Protein AF-A0A2W7BMA5-F1 (afdb_monomer)

Radius of gyration: 14.3 Å; Cα contacts (8 Å, |Δi|>4): 198; chains: 1; bounding box: 30×28×46 Å

Nearest PDB structures (foldseek):
  2v57-assembly2_D  TM=3.312E-01  e=8.511E+00  Mycolicibacterium smegmatis

Structure (mmCIF, N/CA/C/O backbone):
data_AF-A0A2W7BMA5-F1
#
_entry.id   AF-A0A2W7BMA5-F1
#
loop_
_atom_site.group_PDB
_atom_site.id
_atom_site.type_symbol
_atom_site.label_atom_id
_atom_site.label_alt_id
_atom_site.label_comp_id
_atom_site.label_asym_id
_atom_site.label_entity_id
_atom_site.label_seq_id
_atom_site.pdbx_PDB_ins_code
_atom_site.Cartn_x
_atom_site.Cartn_y
_atom_site.Cartn_z
_atom_site.occupancy
_atom_site.B_iso_or_equiv
_atom_site.auth_seq_id
_atom_site.auth_comp_id
_atom_site.auth_asym_id
_atom_site.auth_atom_id
_atom_site.pdbx_PDB_model_num
ATOM 1 N N . MET A 1 1 ? -15.002 -10.476 11.580 1.00 54.44 1 MET A N 1
ATOM 2 C CA . MET A 1 1 ? -14.038 -11.605 11.500 1.00 54.44 1 MET A CA 1
ATOM 3 C C . MET A 1 1 ? -13.260 -11.609 10.182 1.00 54.44 1 MET A C 1
ATOM 5 O O . MET A 1 1 ? -12.138 -12.099 10.177 1.00 54.44 1 MET A O 1
ATOM 9 N N . ASP A 1 2 ? -13.784 -11.021 9.098 1.00 86.00 2 ASP A N 1
ATOM 10 C CA . ASP A 1 2 ? -13.079 -10.978 7.808 1.00 86.00 2 ASP A CA 1
ATOM 11 C C . ASP A 1 2 ? -12.059 -9.833 7.679 1.00 86.00 2 ASP A C 1
ATOM 13 O O . ASP A 1 2 ? -11.031 -10.021 7.032 1.00 86.00 2 ASP A O 1
ATOM 17 N N . ALA A 1 3 ? -12.267 -8.688 8.345 1.00 91.50 3 ALA A N 1
ATOM 18 C CA . ALA A 1 3 ? -11.368 -7.530 8.268 1.00 91.50 3 ALA A CA 1
ATOM 19 C C . ALA A 1 3 ? -9.925 -7.835 8.706 1.00 91.50 3 ALA A C 1
ATOM 21 O O . ALA A 1 3 ? -8.983 -7.544 7.972 1.00 91.50 3 ALA A O 1
ATOM 22 N N . GLU A 1 4 ? -9.738 -8.482 9.859 1.00 94.69 4 GLU A N 1
ATOM 23 C CA . GLU A 1 4 ? -8.413 -8.871 10.361 1.00 94.69 4 GLU A CA 1
ATOM 24 C C . GLU A 1 4 ? -7.690 -9.831 9.412 1.00 94.69 4 GLU A C 1
ATOM 26 O O . GLU A 1 4 ? -6.522 -9.641 9.068 1.00 94.69 4 GLU A O 1
ATOM 31 N N . LYS A 1 5 ? -8.406 -10.861 8.948 1.00 95.44 5 LYS A N 1
ATOM 32 C CA . LYS A 1 5 ? -7.877 -11.848 8.007 1.00 95.44 5 LYS A CA 1
ATOM 33 C C . LYS A 1 5 ? -7.491 -11.186 6.686 1.00 95.44 5 LYS A C 1
ATOM 35 O O . LYS A 1 5 ? -6.421 -11.473 6.154 1.00 95.44 5 LYS A O 1
ATOM 40 N N . ASN A 1 6 ? -8.327 -10.287 6.171 1.00 95.81 6 ASN A N 1
ATOM 41 C CA . ASN A 1 6 ? -8.047 -9.534 4.953 1.00 95.81 6 ASN A CA 1
ATOM 42 C C . ASN A 1 6 ? -6.861 -8.583 5.136 1.00 95.81 6 ASN A C 1
ATOM 44 O O . ASN A 1 6 ? -6.043 -8.465 4.225 1.00 95.81 6 ASN A O 1
ATOM 48 N N . PHE A 1 7 ? -6.711 -7.972 6.314 1.00 97.00 7 PHE A N 1
ATOM 49 C CA . PHE A 1 7 ? -5.568 -7.119 6.631 1.00 97.00 7 PHE A CA 1
ATOM 50 C C . PHE A 1 7 ? -4.266 -7.926 6.629 1.00 97.00 7 PHE A C 1
ATOM 52 O O . PHE A 1 7 ? -3.310 -7.579 5.939 1.00 97.00 7 PHE A O 1
ATOM 59 N N . LEU A 1 8 ? -4.246 -9.066 7.325 1.00 97.31 8 LEU A N 1
ATOM 60 C CA . LEU A 1 8 ? -3.100 -9.977 7.331 1.00 97.31 8 LEU A CA 1
ATOM 61 C C . LEU A 1 8 ? -2.795 -10.541 5.937 1.00 97.31 8 LEU A C 1
ATOM 63 O O . LEU A 1 8 ? -1.624 -10.677 5.581 1.00 97.31 8 LEU A O 1
ATOM 67 N N . ASN A 1 9 ? -3.820 -10.831 5.133 1.00 97.62 9 ASN A N 1
ATOM 68 C CA . ASN A 1 9 ? -3.647 -11.242 3.741 1.00 97.62 9 ASN A CA 1
ATOM 69 C C . ASN A 1 9 ? -3.019 -10.128 2.895 1.00 97.62 9 ASN A C 1
ATOM 71 O O . ASN A 1 9 ? -2.114 -10.416 2.116 1.00 97.62 9 ASN A O 1
ATOM 75 N N . ALA A 1 10 ? -3.436 -8.871 3.072 1.00 97.50 10 ALA A N 1
ATOM 76 C CA . ALA A 1 10 ? -2.828 -7.732 2.388 1.00 97.50 10 ALA A CA 1
ATOM 77 C C . ALA A 1 10 ? -1.345 -7.577 2.758 1.00 97.50 10 ALA A C 1
ATOM 79 O O . ALA A 1 10 ? -0.507 -7.438 1.872 1.00 97.50 10 ALA A O 1
ATOM 80 N N . LEU A 1 11 ? -0.990 -7.701 4.043 1.00 98.06 11 LEU A N 1
ATOM 81 C CA . LEU A 1 11 ? 0.415 -7.676 4.471 1.00 98.06 11 LEU A CA 1
ATOM 82 C C . LEU A 1 11 ? 1.215 -8.858 3.908 1.00 98.06 11 LEU A C 1
ATOM 84 O O . LEU A 1 11 ? 2.355 -8.686 3.482 1.00 98.06 11 LEU A O 1
ATOM 88 N N . LYS A 1 12 ? 0.620 -10.056 3.862 1.00 97.88 12 LYS A N 1
ATOM 89 C CA . LYS A 1 12 ? 1.249 -11.238 3.260 1.00 97.88 12 LYS A CA 1
ATOM 90 C C . LYS A 1 12 ? 1.513 -11.037 1.766 1.00 97.88 12 LYS A C 1
ATOM 92 O O . LYS A 1 12 ? 2.586 -11.405 1.296 1.00 97.88 12 LYS A O 1
ATOM 97 N N . LEU A 1 13 ? 0.567 -10.436 1.042 1.00 97.31 13 LEU A N 1
ATOM 98 C CA . LEU A 1 13 ? 0.748 -10.050 -0.357 1.00 97.31 13 LEU A CA 1
ATOM 99 C C . LEU A 1 13 ? 1.919 -9.071 -0.498 1.00 97.31 13 LEU A C 1
ATOM 101 O O . LEU A 1 13 ? 2.834 -9.347 -1.269 1.00 97.31 13 LEU A O 1
ATOM 105 N N . CYS A 1 14 ? 1.959 -7.998 0.296 1.00 97.56 14 CYS A N 1
ATOM 106 C CA . CYS A 1 14 ? 3.081 -7.055 0.284 1.00 97.56 14 CYS A CA 1
ATOM 107 C C . CYS A 1 14 ? 4.426 -7.752 0.538 1.00 97.56 14 CYS A C 1
ATOM 109 O O . CYS A 1 14 ? 5.377 -7.522 -0.200 1.00 97.56 14 CYS A O 1
ATOM 111 N N . ASN A 1 15 ? 4.494 -8.658 1.517 1.00 97.19 15 ASN A N 1
ATOM 112 C CA . ASN A 1 15 ? 5.718 -9.402 1.816 1.00 97.19 15 ASN A CA 1
ATOM 113 C C . ASN A 1 15 ? 6.152 -10.324 0.670 1.00 97.19 15 ASN A C 1
ATOM 115 O O . ASN A 1 15 ? 7.345 -10.454 0.434 1.00 97.19 15 ASN A O 1
ATOM 119 N N . SER A 1 16 ? 5.220 -10.915 -0.085 1.00 96.56 16 SER A N 1
ATOM 120 C CA . SER A 1 16 ? 5.558 -11.760 -1.245 1.00 96.56 16 SER A CA 1
ATOM 121 C C . SER A 1 16 ? 6.159 -10.994 -2.432 1.00 96.56 16 SER A C 1
ATOM 123 O O . SER A 1 16 ? 6.689 -11.607 -3.355 1.00 96.56 16 SER A O 1
ATOM 125 N N . LEU A 1 17 ? 6.142 -9.653 -2.414 1.00 94.88 17 LEU A N 1
ATOM 126 C CA . LEU A 1 17 ? 6.802 -8.843 -3.445 1.00 94.88 17 LEU A CA 1
ATOM 127 C C . LEU A 1 17 ? 8.316 -9.085 -3.513 1.00 94.88 17 LEU A C 1
ATOM 129 O O . LEU A 1 17 ? 8.923 -8.860 -4.561 1.00 94.88 17 LEU A O 1
ATOM 133 N N . VAL A 1 18 ? 8.927 -9.577 -2.430 1.00 91.75 18 VAL A N 1
ATOM 134 C CA . VAL A 1 18 ? 10.355 -9.924 -2.413 1.00 91.75 18 VAL A CA 1
ATOM 135 C C . VAL A 1 18 ? 10.701 -11.092 -3.339 1.00 91.75 18 VAL A C 1
ATOM 137 O O . VAL A 1 18 ? 11.843 -11.173 -3.791 1.00 91.75 18 VAL A O 1
ATOM 140 N N . ASP A 1 19 ? 9.729 -11.953 -3.646 1.00 92.44 19 ASP A N 1
ATOM 141 C CA . ASP A 1 19 ? 9.919 -13.154 -4.464 1.00 92.44 19 ASP A CA 1
ATOM 142 C C . ASP A 1 19 ? 9.773 -12.869 -5.966 1.00 92.44 19 ASP A C 1
ATOM 144 O O . ASP A 1 19 ? 10.264 -13.631 -6.793 1.00 92.44 19 ASP A O 1
ATOM 148 N N . VAL A 1 20 ? 9.133 -11.753 -6.330 1.00 89.69 20 VAL A N 1
ATOM 149 C CA . VAL A 1 20 ? 8.847 -11.357 -7.725 1.00 89.69 20 VAL A CA 1
ATOM 150 C C . VAL A 1 20 ? 9.640 -10.121 -8.155 1.00 89.69 20 VAL A C 1
ATOM 152 O O . VAL A 1 20 ? 9.217 -9.345 -9.015 1.00 89.69 20 VAL A O 1
ATOM 155 N N . LYS A 1 21 ? 10.800 -9.891 -7.529 1.00 80.75 21 LYS A N 1
ATOM 156 C CA . LYS A 1 21 ? 11.694 -8.770 -7.859 1.00 80.75 21 LYS A CA 1
ATOM 157 C C . LYS A 1 21 ? 11.988 -8.754 -9.362 1.00 80.75 21 LYS A C 1
ATOM 159 O O . LYS A 1 21 ? 12.321 -9.782 -9.937 1.00 80.75 21 LYS A O 1
ATOM 164 N N . ARG A 1 22 ? 11.947 -7.560 -9.968 1.00 84.88 22 ARG A N 1
ATOM 165 C CA . ARG A 1 22 ? 12.200 -7.322 -11.408 1.00 84.88 22 ARG A CA 1
ATOM 166 C C . ARG A 1 22 ? 11.164 -7.917 -12.370 1.00 84.88 22 ARG A C 1
ATOM 168 O O . ARG A 1 22 ? 11.436 -7.983 -13.564 1.00 84.88 22 ARG A O 1
ATOM 175 N N . GLU A 1 23 ? 9.982 -8.283 -11.888 1.00 88.81 23 GLU A N 1
ATOM 176 C CA . GLU A 1 23 ? 8.884 -8.746 -12.739 1.00 88.81 23 GLU A CA 1
ATOM 177 C C . GLU A 1 23 ? 7.627 -7.882 -12.548 1.00 88.81 23 GLU A C 1
ATOM 179 O O . GLU A 1 23 ? 7.393 -7.350 -11.452 1.00 88.81 23 GLU A O 1
ATOM 184 N N . PRO A 1 24 ? 6.799 -7.701 -13.597 1.00 88.19 24 PRO A N 1
ATOM 185 C CA . PRO A 1 24 ? 5.502 -7.057 -13.452 1.00 88.19 24 PRO A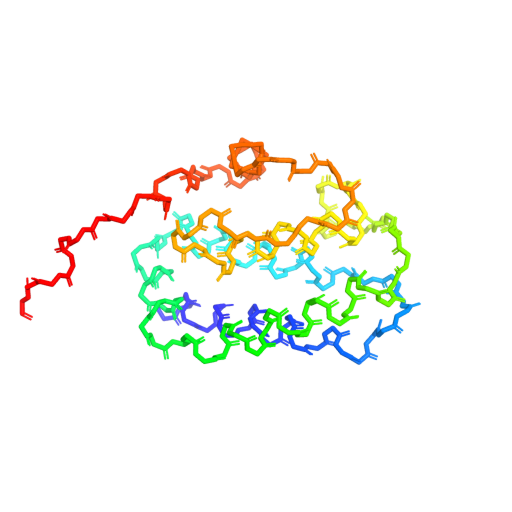 CA 1
ATOM 186 C C . PRO A 1 24 ? 4.603 -7.914 -12.559 1.00 88.19 24 PRO A C 1
ATOM 188 O O . PRO A 1 24 ? 4.430 -9.107 -12.791 1.00 88.19 24 PRO A O 1
ATOM 191 N N . SER A 1 25 ? 3.995 -7.296 -11.549 1.00 90.69 25 SER A N 1
ATOM 192 C CA . SER A 1 25 ? 3.141 -7.996 -10.595 1.00 90.69 25 SER A CA 1
ATOM 193 C C . SER A 1 25 ? 1.856 -7.227 -10.319 1.00 90.69 25 SER A C 1
ATOM 195 O O . SER A 1 25 ? 1.875 -6.015 -10.112 1.00 90.69 25 SER A O 1
ATOM 197 N N . SER A 1 26 ? 0.728 -7.940 -10.276 1.00 91.38 26 SER A N 1
ATOM 198 C CA . SER A 1 26 ? -0.563 -7.384 -9.850 1.00 91.38 26 SER A CA 1
ATOM 199 C C . SER A 1 26 ? -0.735 -7.370 -8.328 1.00 91.38 26 SER A C 1
ATOM 201 O O . SER A 1 26 ? -1.698 -6.782 -7.831 1.00 91.38 26 SER A O 1
ATOM 203 N N . ILE A 1 27 ? 0.208 -7.964 -7.583 1.00 94.25 27 ILE A N 1
ATOM 204 C CA . ILE A 1 27 ? 0.198 -8.050 -6.117 1.00 94.25 27 ILE A CA 1
ATOM 205 C C . ILE A 1 27 ? -0.011 -6.678 -5.456 1.00 94.25 27 ILE A C 1
ATOM 207 O O . ILE A 1 27 ? -0.876 -6.600 -4.577 1.00 94.25 27 ILE A O 1
ATOM 211 N N . PRO A 1 28 ? 0.670 -5.583 -5.871 1.00 94.88 28 PRO A N 1
ATOM 212 C CA . PRO A 1 28 ? 0.453 -4.282 -5.250 1.00 94.88 28 PRO A CA 1
ATOM 213 C C . PRO A 1 28 ? -1.009 -3.829 -5.328 1.00 94.88 28 PRO A C 1
ATOM 215 O O . PRO A 1 28 ? -1.589 -3.399 -4.336 1.00 94.88 28 PRO A O 1
ATOM 218 N N . CYS A 1 29 ? -1.640 -4.001 -6.490 1.00 93.69 29 CYS A N 1
ATOM 219 C CA . CYS A 1 29 ? -3.027 -3.601 -6.702 1.00 93.69 29 CYS A CA 1
ATOM 220 C C . CYS A 1 29 ? -4.025 -4.482 -5.934 1.00 93.69 29 CYS A C 1
ATOM 222 O O . CYS A 1 29 ? -4.994 -3.976 -5.368 1.00 93.69 29 CYS A O 1
ATOM 224 N N . GLN A 1 30 ? -3.763 -5.790 -5.837 1.00 94.00 30 GLN A N 1
ATOM 225 C CA . GLN A 1 30 ? -4.574 -6.697 -5.017 1.00 94.00 30 GLN A CA 1
ATOM 226 C C . GLN A 1 30 ? -4.539 -6.303 -3.534 1.00 94.00 30 GLN A C 1
ATOM 228 O O . GLN A 1 30 ? -5.584 -6.259 -2.881 1.00 94.00 30 GLN A O 1
ATOM 233 N N . ALA A 1 31 ? -3.356 -5.970 -3.009 1.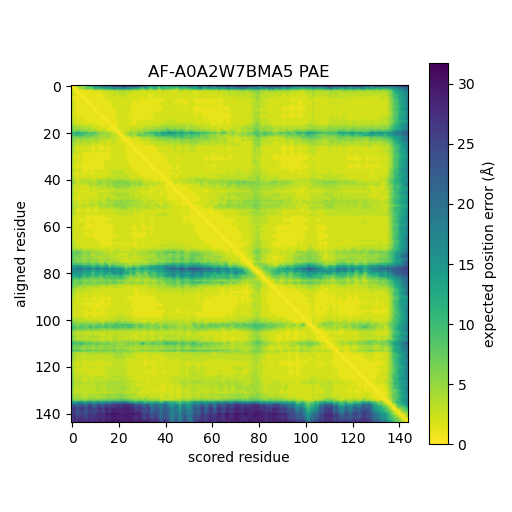00 95.94 31 ALA A N 1
ATOM 234 C CA . ALA A 1 31 ? -3.206 -5.512 -1.633 1.00 95.94 31 ALA A CA 1
ATOM 235 C C . ALA A 1 31 ? -3.934 -4.176 -1.394 1.00 95.94 31 ALA A C 1
ATOM 237 O O . ALA A 1 31 ? -4.659 -4.061 -0.407 1.00 95.94 31 ALA A O 1
ATOM 238 N N . ILE A 1 32 ? -3.837 -3.212 -2.323 1.00 95.75 32 ILE A N 1
ATOM 239 C CA . ILE A 1 32 ? -4.603 -1.950 -2.262 1.00 95.75 32 ILE A CA 1
ATOM 240 C C . ILE A 1 32 ? -6.102 -2.243 -2.169 1.00 95.75 32 ILE A C 1
ATOM 242 O O . ILE A 1 32 ? -6.775 -1.714 -1.289 1.00 95.75 32 ILE A O 1
ATOM 246 N N . LYS A 1 33 ? -6.628 -3.128 -3.025 1.00 94.44 33 LYS A N 1
ATOM 247 C CA . LYS A 1 33 ? -8.053 -3.486 -3.036 1.00 94.44 33 LYS A CA 1
ATOM 248 C C . LYS A 1 33 ? -8.528 -4.034 -1.690 1.00 94.44 33 LYS A C 1
ATOM 250 O O . LYS A 1 33 ? -9.589 -3.632 -1.217 1.00 94.44 33 LYS A O 1
ATOM 255 N N . LEU A 1 34 ? -7.747 -4.920 -1.069 1.00 95.12 34 LEU A N 1
ATOM 256 C CA . LEU A 1 34 ? -8.064 -5.458 0.257 1.00 95.12 34 LEU A CA 1
ATOM 257 C C . LEU A 1 34 ? -8.057 -4.361 1.323 1.00 95.12 34 LEU A C 1
ATOM 259 O O . LEU A 1 34 ? -9.022 -4.244 2.074 1.00 95.12 34 LEU A O 1
ATOM 263 N N . LEU A 1 35 ? -7.006 -3.537 1.367 1.00 96.12 35 LEU A N 1
ATOM 264 C CA . LEU A 1 35 ? -6.888 -2.449 2.342 1.00 96.12 35 LEU A CA 1
ATOM 265 C C . LEU A 1 35 ? -8.028 -1.434 2.190 1.00 96.12 35 LEU A C 1
ATOM 267 O O . LEU A 1 35 ? -8.621 -1.036 3.190 1.00 96.12 35 LEU A O 1
ATOM 271 N N . CYS A 1 36 ? -8.397 -1.079 0.956 1.00 95.06 36 CYS A N 1
ATOM 272 C CA . CYS A 1 36 ? -9.531 -0.200 0.691 1.00 95.06 36 CYS A CA 1
ATOM 273 C C . CYS A 1 36 ? -10.875 -0.815 1.083 1.00 95.06 36 CYS A C 1
ATOM 275 O O . CYS A 1 36 ? -11.709 -0.106 1.640 1.00 95.06 36 CYS A O 1
ATOM 277 N N . GLY A 1 37 ? -11.083 -2.113 0.843 1.00 94.75 37 GLY A N 1
ATOM 278 C CA . GLY A 1 37 ? -12.289 -2.813 1.294 1.00 94.75 37 GLY A CA 1
ATOM 279 C C . GLY A 1 37 ? -12.446 -2.757 2.814 1.00 94.75 37 GLY A C 1
ATOM 280 O O . GLY A 1 37 ? -13.495 -2.362 3.314 1.00 94.75 37 GLY A O 1
ATOM 281 N N . ILE A 1 38 ? -11.365 -3.043 3.548 1.00 94.88 38 ILE A N 1
ATOM 282 C CA . ILE A 1 38 ? -11.362 -2.988 5.017 1.00 94.88 38 ILE A CA 1
ATOM 283 C C . ILE A 1 38 ? -11.598 -1.560 5.509 1.00 94.88 38 ILE A C 1
ATOM 285 O O . ILE A 1 38 ? -12.413 -1.352 6.401 1.00 94.88 38 ILE A O 1
ATOM 289 N N . ALA A 1 39 ? -10.908 -0.570 4.937 1.00 92.88 39 ALA A N 1
ATOM 290 C CA . ALA A 1 39 ? -11.077 0.825 5.330 1.00 92.88 39 ALA A CA 1
ATOM 291 C C . ALA A 1 39 ? -12.510 1.318 5.082 1.00 92.88 39 ALA A C 1
ATOM 293 O O . ALA A 1 39 ? -13.058 2.035 5.909 1.00 92.88 39 ALA A O 1
ATOM 294 N N . LYS A 1 40 ? -13.147 0.900 3.986 1.00 93.50 40 LYS A N 1
ATOM 295 C CA . LYS A 1 40 ? -14.527 1.276 3.667 1.00 93.50 40 LYS A CA 1
ATOM 296 C C . LYS A 1 40 ? -15.552 0.692 4.640 1.00 93.50 40 LYS A C 1
ATOM 298 O O . LYS A 1 40 ? -16.512 1.376 4.983 1.00 93.50 40 LYS A O 1
ATOM 303 N N . GLU A 1 41 ? -15.373 -0.561 5.043 1.00 92.25 41 GLU A N 1
ATOM 304 C CA . GLU A 1 41 ? -16.347 -1.288 5.867 1.00 92.25 41 GLU A CA 1
ATOM 305 C C . GLU A 1 41 ? -16.100 -1.104 7.371 1.00 92.25 41 GLU A C 1
ATOM 307 O O . GLU A 1 41 ? -17.043 -0.933 8.141 1.00 92.25 41 GLU A O 1
ATOM 312 N N . GLU A 1 42 ? -14.835 -1.099 7.796 1.00 92.00 42 GLU A N 1
ATOM 313 C CA . GLU A 1 42 ? -14.418 -1.154 9.200 1.00 92.00 42 GLU A CA 1
ATOM 314 C C . GLU A 1 42 ? -13.200 -0.237 9.471 1.00 92.00 42 GLU A C 1
ATOM 316 O O . GLU A 1 42 ? -12.175 -0.665 10.008 1.00 92.00 42 GLU A O 1
ATOM 321 N N . TYR A 1 43 ? -13.282 1.054 9.120 1.00 89.19 43 TYR A N 1
ATOM 322 C CA . TYR A 1 43 ? -12.141 1.991 9.204 1.00 89.19 43 TYR A CA 1
ATOM 323 C C . TYR A 1 43 ? -11.487 2.105 10.600 1.00 89.19 43 TYR A C 1
ATOM 325 O O . TYR A 1 43 ? -10.280 2.338 10.704 1.00 89.19 43 TYR A O 1
ATOM 333 N N . LEU A 1 44 ? -12.253 1.932 11.686 1.00 89.75 44 LEU A N 1
ATOM 334 C CA . LEU A 1 44 ? -11.709 1.901 13.051 1.00 89.75 44 LEU A CA 1
ATOM 335 C C . LEU A 1 44 ? -10.852 0.651 13.288 1.00 89.75 44 LEU A C 1
ATOM 337 O O . LEU A 1 44 ? -9.772 0.749 13.872 1.00 89.75 44 LEU A O 1
ATOM 341 N N . ALA A 1 45 ? -11.295 -0.507 12.789 1.00 89.38 45 ALA A N 1
ATOM 342 C CA . ALA A 1 45 ? -10.527 -1.745 12.852 1.00 89.38 45 ALA A CA 1
ATOM 343 C C . ALA A 1 45 ? -9.260 -1.638 11.995 1.00 89.38 45 ALA A C 1
ATOM 345 O O . ALA A 1 45 ? -8.184 -2.006 12.455 1.00 89.38 45 ALA A O 1
ATOM 346 N N . PHE A 1 46 ? -9.356 -1.041 10.800 1.00 91.81 46 PHE A N 1
ATOM 347 C CA . PHE A 1 46 ? -8.196 -0.738 9.957 1.00 91.81 46 PHE A CA 1
ATOM 348 C C . PHE A 1 46 ? -7.122 0.054 10.722 1.00 91.81 46 PHE A C 1
ATOM 350 O O . PHE A 1 46 ? -5.965 -0.370 10.773 1.00 91.81 46 PHE A O 1
ATOM 357 N N . ARG A 1 47 ? -7.511 1.154 11.391 1.00 90.12 47 ARG A N 1
ATOM 358 C CA . ARG A 1 47 ? -6.595 1.946 12.235 1.00 90.12 47 ARG A CA 1
ATOM 359 C C . ARG A 1 47 ? -5.987 1.114 13.359 1.00 90.12 47 ARG A C 1
ATOM 361 O O . ARG A 1 47 ? -4.774 1.155 13.559 1.00 90.12 47 ARG A O 1
ATOM 368 N N . TYR A 1 48 ? -6.816 0.363 14.084 1.00 89.94 48 TYR A N 1
ATOM 369 C CA . TYR A 1 48 ? -6.367 -0.484 15.188 1.00 89.94 48 TYR A CA 1
ATOM 370 C C . TYR A 1 48 ? -5.335 -1.524 14.726 1.00 89.94 48 TYR A C 1
ATOM 372 O O . TYR A 1 48 ? -4.268 -1.658 15.330 1.00 89.94 48 TYR A O 1
ATOM 380 N N . TYR A 1 49 ? -5.607 -2.218 13.618 1.00 92.44 49 TYR A N 1
ATOM 381 C CA . TYR A 1 49 ? -4.698 -3.209 13.050 1.00 92.44 49 TYR A CA 1
ATOM 382 C C . TYR A 1 49 ? -3.371 -2.594 12.632 1.00 92.44 49 TYR A C 1
ATOM 384 O O . TYR A 1 49 ? -2.311 -3.119 12.972 1.00 92.44 49 TYR A O 1
ATOM 392 N N . GLN A 1 50 ? -3.425 -1.463 11.942 1.00 90.44 50 GLN A N 1
ATOM 393 C CA . GLN A 1 50 ? -2.244 -0.783 11.441 1.00 90.44 50 GLN A CA 1
ATOM 394 C C . GLN A 1 50 ? -1.346 -0.239 12.559 1.00 90.44 50 GLN A C 1
ATOM 396 O O . GLN A 1 50 ? -0.128 -0.414 12.511 1.00 90.44 50 GLN A O 1
ATOM 401 N N . GLN A 1 51 ? -1.932 0.419 13.561 1.00 88.44 51 GLN A N 1
ATOM 402 C CA . GLN A 1 51 ? -1.176 1.209 14.538 1.00 88.44 51 GLN A CA 1
ATOM 403 C C . GLN A 1 51 ? -0.838 0.431 15.808 1.00 88.44 51 GLN A C 1
ATOM 405 O O . GLN A 1 51 ? 0.210 0.667 16.408 1.00 88.44 51 GLN A O 1
ATOM 410 N N . ILE A 1 52 ? -1.708 -0.494 16.217 1.00 88.50 52 ILE A N 1
ATOM 411 C CA . ILE A 1 52 ? -1.606 -1.166 17.514 1.00 88.50 52 ILE A CA 1
ATOM 412 C C . ILE A 1 52 ? -1.241 -2.633 17.305 1.00 88.50 52 ILE A C 1
ATOM 414 O O . ILE A 1 52 ? -0.143 -3.050 17.669 1.00 88.50 52 ILE A O 1
ATOM 418 N N . GLN A 1 53 ? -2.125 -3.406 16.674 1.00 93.12 53 GLN A N 1
ATOM 419 C CA . GLN A 1 53 ? -2.026 -4.867 16.688 1.00 93.12 53 GLN A CA 1
ATOM 420 C C . GLN A 1 53 ? -0.902 -5.418 15.796 1.00 93.12 53 GLN A C 1
ATOM 422 O O . GLN A 1 53 ? -0.208 -6.360 16.176 1.00 93.12 53 GLN A O 1
ATOM 427 N N . TYR A 1 54 ? -0.709 -4.848 14.603 1.00 96.06 54 TYR A N 1
ATOM 428 C CA . TYR A 1 54 ? 0.170 -5.409 13.570 1.00 96.06 54 TYR A CA 1
ATOM 429 C C . TYR A 1 54 ? 1.251 -4.442 13.085 1.00 96.06 54 TYR A C 1
ATOM 431 O O . TYR A 1 54 ? 1.833 -4.654 12.021 1.00 96.06 54 TYR A O 1
ATOM 439 N N . SER A 1 55 ? 1.586 -3.426 13.881 1.00 94.12 55 SER A N 1
ATOM 440 C CA . SER A 1 55 ? 2.558 -2.385 13.515 1.00 94.12 55 SER A CA 1
ATOM 441 C C . SER A 1 55 ? 3.929 -2.932 13.078 1.00 94.12 55 SER A C 1
ATOM 443 O O . SER A 1 55 ? 4.522 -2.416 12.132 1.00 94.12 55 SER A O 1
ATOM 44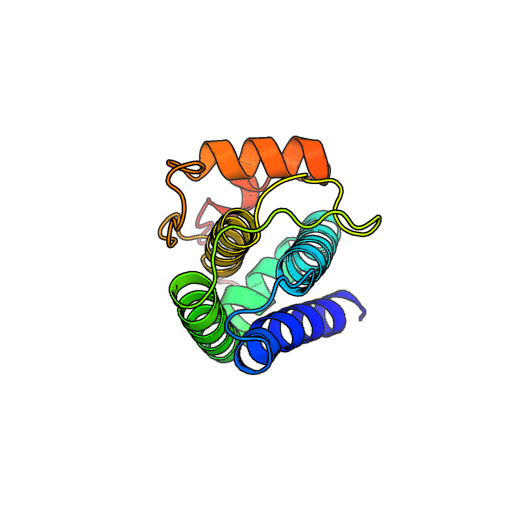5 N N . SER A 1 56 ? 4.428 -4.015 13.689 1.00 96.25 56 SER A N 1
ATOM 446 C CA . SER A 1 56 ? 5.675 -4.674 13.247 1.00 96.25 56 SER A CA 1
ATOM 447 C C . SER A 1 56 ? 5.548 -5.284 11.849 1.00 96.25 56 SER A C 1
ATOM 449 O O . SER A 1 56 ? 6.416 -5.083 11.005 1.00 96.25 56 SER A O 1
ATOM 451 N N . LYS A 1 57 ? 4.434 -5.970 11.566 1.00 97.38 57 LYS A N 1
ATOM 452 C CA . LYS A 1 57 ? 4.184 -6.583 10.252 1.00 97.38 57 LYS A CA 1
ATOM 453 C C . LYS A 1 57 ? 3.959 -5.530 9.168 1.00 97.38 57 LYS A C 1
ATOM 455 O O . LYS A 1 57 ? 4.321 -5.747 8.018 1.00 97.38 57 LYS A O 1
ATOM 460 N N . VAL A 1 58 ? 3.386 -4.382 9.532 1.00 97.19 58 VAL A N 1
ATOM 461 C CA . VAL A 1 58 ? 3.280 -3.218 8.643 1.00 97.19 58 VAL A CA 1
ATOM 462 C C . VAL A 1 58 ? 4.671 -2.708 8.261 1.00 97.19 58 VAL A C 1
ATOM 464 O O . VAL A 1 58 ? 4.922 -2.469 7.083 1.00 97.19 58 VAL A O 1
ATOM 467 N N . LYS A 1 59 ? 5.603 -2.604 9.220 1.00 96.56 59 LYS A N 1
ATOM 468 C CA . LYS A 1 59 ? 6.996 -2.215 8.933 1.00 96.56 59 LYS A CA 1
ATOM 469 C C . LYS A 1 59 ? 7.690 -3.207 7.999 1.00 96.56 59 LYS A C 1
ATOM 471 O O . LYS A 1 59 ? 8.344 -2.778 7.057 1.00 96.56 59 LYS A O 1
ATOM 476 N N . GLU A 1 60 ? 7.521 -4.508 8.224 1.00 97.75 60 GLU A N 1
ATOM 477 C CA . GLU A 1 60 ? 8.049 -5.554 7.332 1.00 97.75 60 GLU A CA 1
ATOM 478 C C . GLU A 1 60 ? 7.491 -5.416 5.906 1.00 97.75 60 GLU A C 1
ATOM 480 O O . GLU A 1 60 ? 8.254 -5.403 4.940 1.00 97.75 60 GLU A O 1
ATOM 485 N N . ALA A 1 61 ? 6.176 -5.211 5.778 1.00 98.12 61 ALA A N 1
ATOM 486 C CA . ALA A 1 61 ? 5.524 -4.999 4.489 1.00 98.12 61 ALA A CA 1
ATOM 487 C C . ALA A 1 61 ? 6.042 -3.745 3.770 1.00 98.12 61 ALA A C 1
ATOM 489 O O . ALA A 1 61 ? 6.265 -3.786 2.562 1.00 98.12 61 ALA A O 1
ATOM 490 N N . LEU A 1 62 ? 6.274 -2.646 4.496 1.00 97.88 62 LEU A N 1
ATOM 491 C CA . LEU A 1 62 ? 6.863 -1.424 3.941 1.00 97.88 62 LEU A CA 1
ATOM 492 C C . LEU A 1 62 ? 8.283 -1.658 3.406 1.00 97.88 62 LEU A C 1
ATOM 494 O O . LEU A 1 62 ? 8.609 -1.147 2.336 1.00 97.88 62 LEU A O 1
ATOM 498 N N . VAL A 1 63 ? 9.102 -2.459 4.096 1.00 97.88 63 VAL A N 1
ATOM 499 C CA . VAL A 1 63 ? 10.440 -2.844 3.612 1.00 97.88 63 VAL A CA 1
ATOM 500 C C . VAL A 1 63 ? 10.336 -3.658 2.321 1.00 97.88 63 VAL A C 1
ATOM 502 O O . VAL A 1 63 ? 11.006 -3.335 1.343 1.00 97.88 63 VAL A O 1
ATOM 505 N N . ALA A 1 64 ? 9.456 -4.663 2.275 1.00 97.38 64 ALA A N 1
ATOM 506 C CA . ALA A 1 64 ? 9.251 -5.479 1.077 1.00 97.38 64 ALA A CA 1
ATOM 507 C C . ALA A 1 64 ? 8.771 -4.650 -0.131 1.00 97.38 64 ALA A C 1
ATOM 509 O O . ALA A 1 64 ? 9.252 -4.842 -1.251 1.00 97.38 64 ALA A O 1
ATOM 510 N N . ILE A 1 65 ? 7.858 -3.698 0.099 1.00 97.81 65 ILE A N 1
ATOM 511 C CA . ILE A 1 65 ? 7.390 -2.754 -0.927 1.00 97.81 65 ILE A CA 1
ATOM 512 C C . ILE A 1 65 ? 8.549 -1.901 -1.447 1.00 97.81 65 ILE A C 1
ATOM 514 O O . ILE A 1 65 ? 8.689 -1.763 -2.662 1.00 97.81 65 ILE A O 1
ATOM 518 N N . ASP A 1 66 ? 9.378 -1.348 -0.557 1.00 97.50 66 ASP A N 1
ATOM 519 C CA . ASP A 1 66 ? 10.504 -0.494 -0.947 1.00 97.50 66 ASP A CA 1
ATOM 520 C C . ASP A 1 66 ? 11.551 -1.263 -1.761 1.00 97.50 66 ASP A C 1
ATOM 522 O O . ASP A 1 66 ? 11.976 -0.799 -2.823 1.00 97.50 66 ASP A O 1
ATOM 526 N N . GLU A 1 67 ? 11.906 -2.476 -1.331 1.00 96.19 67 GLU A N 1
ATOM 527 C CA . GLU A 1 67 ? 12.820 -3.344 -2.076 1.00 96.19 67 GLU A CA 1
ATOM 528 C C . GLU A 1 67 ? 12.295 -3.657 -3.480 1.00 96.19 67 GLU A C 1
ATOM 530 O O . GLU A 1 67 ? 13.034 -3.556 -4.467 1.00 96.19 67 GLU A O 1
ATOM 535 N N . TYR A 1 68 ? 11.015 -4.019 -3.592 1.00 96.56 68 TYR A N 1
ATOM 536 C CA . TYR A 1 68 ? 10.401 -4.307 -4.881 1.00 96.56 68 TYR A CA 1
ATOM 537 C C . TYR A 1 68 ? 10.380 -3.062 -5.776 1.00 96.56 68 TYR A C 1
ATOM 539 O O . TYR A 1 68 ? 10.924 -3.109 -6.881 1.00 96.56 68 TYR A O 1
ATOM 547 N N . ALA A 1 69 ? 9.859 -1.934 -5.284 1.00 96.12 69 ALA A N 1
ATOM 548 C CA . ALA A 1 69 ? 9.710 -0.691 -6.044 1.00 96.12 69 ALA A CA 1
ATOM 549 C C . ALA A 1 69 ? 11.044 -0.116 -6.553 1.00 96.12 69 ALA A C 1
ATOM 551 O O . ALA A 1 69 ? 11.105 0.482 -7.634 1.00 96.12 69 ALA A O 1
ATOM 552 N N . ARG A 1 70 ? 12.136 -0.313 -5.803 1.00 94.88 70 ARG A N 1
ATOM 553 C CA . ARG A 1 70 ? 13.492 0.070 -6.232 1.00 94.88 70 ARG A CA 1
ATOM 554 C C . ARG A 1 70 ? 14.084 -0.870 -7.278 1.00 94.88 70 ARG A C 1
ATOM 556 O O . ARG A 1 70 ? 14.962 -0.448 -8.025 1.00 94.88 70 ARG A O 1
ATOM 563 N N . SER A 1 71 ? 13.632 -2.121 -7.323 1.00 93.25 71 SER A N 1
ATOM 564 C CA . SER A 1 71 ? 14.200 -3.160 -8.187 1.00 93.25 71 SER A CA 1
ATOM 565 C C . SER A 1 71 ? 13.455 -3.375 -9.507 1.00 93.25 71 SER A C 1
ATOM 567 O O . SER A 1 71 ? 14.030 -3.966 -10.416 1.00 93.25 71 SER A O 1
ATOM 569 N N . CYS A 1 72 ? 12.205 -2.925 -9.633 1.00 90.81 72 CYS A N 1
ATOM 570 C CA . CYS A 1 72 ? 11.402 -3.072 -10.850 1.00 90.81 72 CYS A CA 1
ATOM 571 C C . CYS A 1 72 ? 11.453 -1.829 -11.757 1.00 90.81 72 CYS A C 1
ATOM 573 O O . CYS A 1 72 ? 11.826 -0.736 -11.318 1.00 90.81 72 CYS A O 1
ATOM 575 N N . ASP A 1 73 ? 11.034 -1.976 -13.017 1.00 90.62 73 ASP A N 1
ATOM 576 C CA . ASP A 1 73 ? 10.617 -0.840 -13.849 1.00 90.62 73 ASP A CA 1
ATOM 577 C C . ASP A 1 73 ? 9.147 -0.499 -13.572 1.00 90.62 73 ASP A C 1
ATOM 579 O O . ASP A 1 73 ? 8.402 -1.298 -13.006 1.00 90.62 73 ASP A O 1
ATOM 583 N N . ASN A 1 74 ? 8.693 0.690 -13.981 1.00 90.56 74 ASN A N 1
ATOM 584 C CA . ASN A 1 74 ? 7.296 1.093 -13.788 1.00 90.56 74 ASN A CA 1
ATOM 585 C C . ASN A 1 74 ? 6.353 0.491 -14.852 1.00 90.56 74 ASN A C 1
ATOM 587 O O . ASN A 1 74 ? 5.710 1.217 -15.611 1.00 90.56 74 ASN A O 1
ATOM 591 N N . TRP A 1 75 ? 6.284 -0.840 -14.938 1.00 89.88 75 TRP A N 1
ATOM 592 C CA . TRP A 1 75 ? 5.394 -1.531 -15.875 1.00 89.88 75 TRP A CA 1
ATOM 593 C C . TRP A 1 75 ? 3.928 -1.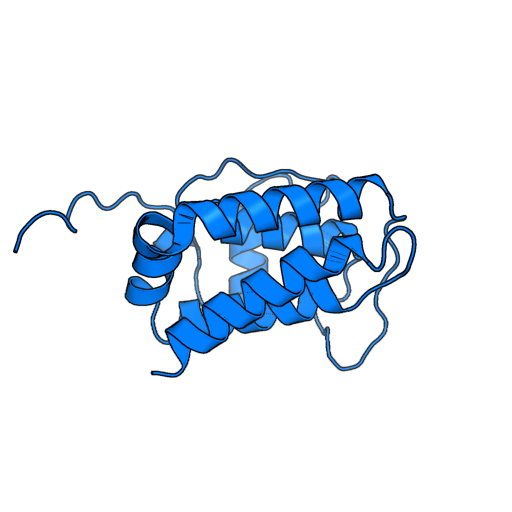299 -15.534 1.00 89.88 75 TRP A C 1
ATOM 595 O O . TRP A 1 75 ? 3.518 -1.453 -14.385 1.00 89.88 75 TRP A O 1
ATOM 605 N N . ARG A 1 76 ? 3.119 -0.998 -16.551 1.00 88.44 76 ARG A N 1
ATOM 606 C CA . ARG A 1 76 ? 1.660 -1.017 -16.427 1.00 88.44 76 ARG A CA 1
ATOM 607 C C . ARG A 1 76 ? 1.165 -2.447 -16.298 1.00 88.44 76 ARG A C 1
ATOM 609 O O . ARG A 1 76 ? 1.564 -3.320 -17.068 1.00 88.44 76 ARG A O 1
ATOM 616 N N . ILE A 1 77 ? 0.262 -2.662 -15.351 1.00 80.00 77 ILE A N 1
ATOM 617 C CA . ILE A 1 77 ? -0.408 -3.945 -15.181 1.00 80.00 77 ILE A CA 1
ATOM 618 C C . ILE A 1 77 ? -1.700 -3.913 -15.990 1.00 80.00 77 ILE A C 1
ATOM 620 O O . ILE A 1 77 ? -2.677 -3.281 -15.604 1.00 80.00 77 ILE A O 1
ATOM 624 N N . TYR A 1 78 ? -1.690 -4.591 -17.135 1.00 67.75 78 TYR A N 1
ATOM 625 C CA . TYR A 1 78 ? -2.871 -4.782 -17.973 1.00 67.75 78 TYR A CA 1
ATOM 626 C C . TYR A 1 78 ? -3.558 -6.090 -17.578 1.00 67.75 78 TYR A C 1
ATOM 628 O O . TYR A 1 78 ? -3.475 -7.087 -18.291 1.00 67.75 78 TYR A O 1
ATOM 636 N N . ASN A 1 79 ? -4.193 -6.124 -16.409 1.00 65.44 79 ASN A N 1
ATOM 637 C CA . ASN A 1 79 ? -5.051 -7.242 -16.032 1.00 65.44 79 ASN A CA 1
ATOM 638 C C . ASN A 1 79 ? -6.425 -6.7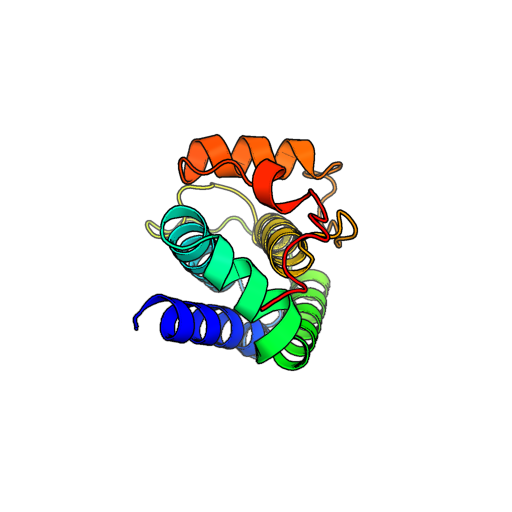44 -15.574 1.00 65.44 79 ASN A C 1
ATOM 640 O O . ASN A 1 79 ? -6.586 -5.600 -15.156 1.00 65.44 79 ASN A O 1
ATOM 644 N N . GLN A 1 80 ? -7.427 -7.619 -15.667 1.00 62.06 80 GLN A N 1
ATOM 645 C CA . GLN A 1 80 ? -8.805 -7.302 -15.273 1.00 62.06 80 GLN A CA 1
ATOM 646 C C . GLN A 1 80 ? 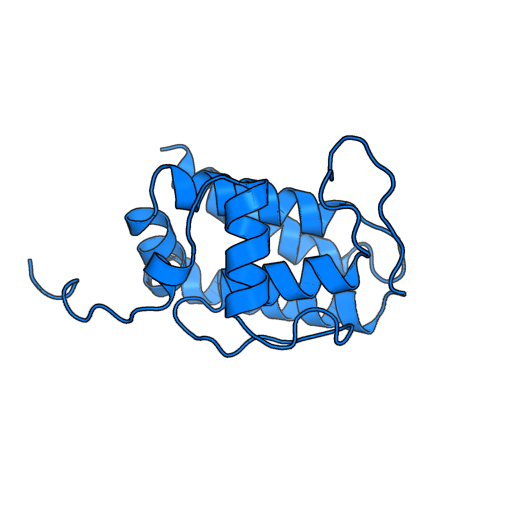-8.931 -6.994 -13.770 1.00 62.06 80 GLN A C 1
ATOM 648 O O . GLN A 1 80 ? -9.897 -6.362 -13.350 1.00 62.06 80 GLN A O 1
ATOM 653 N N . ASP A 1 81 ? -7.942 -7.398 -12.968 1.00 61.59 81 ASP A N 1
ATOM 654 C CA . ASP A 1 81 ? -7.964 -7.239 -11.514 1.00 61.59 81 ASP A CA 1
ATOM 655 C C . ASP A 1 81 ? -7.534 -5.844 -11.035 1.00 61.59 81 ASP A C 1
ATOM 657 O O . ASP A 1 81 ? -7.737 -5.531 -9.860 1.00 61.59 81 ASP A O 1
ATOM 661 N N . CYS A 1 82 ? -6.965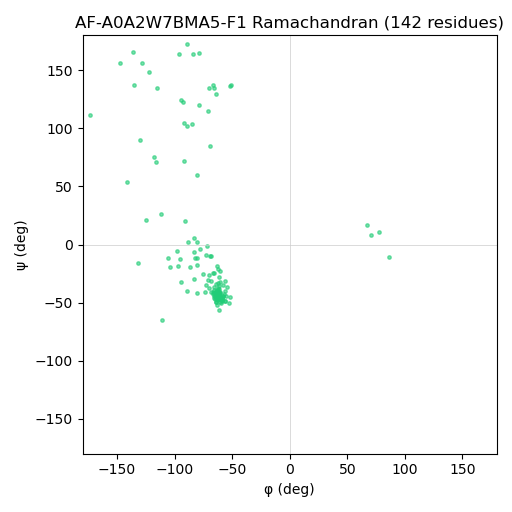 -5.003 -11.913 1.00 72.81 82 CYS A N 1
ATOM 662 C CA . CYS A 1 82 ? -6.494 -3.667 -11.558 1.00 72.81 82 CYS A CA 1
ATOM 663 C C . CYS A 1 82 ? -6.991 -2.570 -12.513 1.00 72.81 82 CYS A C 1
ATOM 665 O O . CYS A 1 82 ? -6.330 -2.202 -13.482 1.00 72.81 82 CYS A O 1
ATOM 667 N N . SER A 1 83 ? -8.151 -1.986 -12.200 1.00 82.00 83 SER A N 1
ATOM 668 C CA . SER A 1 83 ? -8.756 -0.905 -12.993 1.00 82.00 83 SER A CA 1
ATOM 669 C C . SER A 1 83 ? -8.127 0.480 -12.785 1.00 82.00 83 SER A C 1
ATOM 671 O O . SER A 1 83 ? -8.506 1.417 -13.479 1.00 82.00 83 SER A O 1
ATOM 673 N N . LEU A 1 84 ? -7.162 0.621 -11.866 1.00 83.50 84 LEU A N 1
ATOM 674 C CA . LEU A 1 84 ? -6.464 1.887 -11.601 1.00 83.50 84 LEU A CA 1
ATOM 675 C C . LEU A 1 84 ? -5.584 2.346 -12.779 1.00 83.50 84 LEU A C 1
ATOM 677 O O . LEU A 1 84 ? -5.318 3.533 -12.919 1.00 83.50 84 LEU A O 1
ATOM 681 N N . GLY A 1 85 ? -5.128 1.423 -13.634 1.00 84.00 85 GLY A N 1
ATOM 682 C CA . GLY A 1 85 ? -4.421 1.754 -14.880 1.00 84.00 85 GLY A CA 1
ATOM 683 C C . GLY A 1 85 ? -3.001 2.319 -14.721 1.00 84.00 85 GLY A C 1
ATOM 684 O O . GLY A 1 85 ? -2.400 2.742 -15.714 1.00 84.00 85 GLY A O 1
ATOM 685 N N . PHE A 1 86 ? -2.443 2.316 -13.507 1.00 89.88 86 PHE A N 1
ATOM 686 C CA . PHE A 1 86 ? -1.099 2.822 -13.230 1.00 89.88 86 PHE A CA 1
ATOM 687 C C . PHE A 1 86 ? 0.006 1.765 -13.386 1.00 89.88 86 PHE A C 1
ATOM 689 O O . PHE A 1 86 ? -0.246 0.576 -13.612 1.00 89.88 86 PHE A O 1
ATOM 696 N N . GLY A 1 87 ? 1.263 2.205 -13.291 1.00 92.50 87 GLY A N 1
ATOM 697 C CA . GLY A 1 87 ? 2.408 1.304 -13.241 1.00 92.50 87 GLY A CA 1
ATOM 698 C C . GLY A 1 87 ? 2.611 0.674 -11.857 1.00 92.50 87 GLY A C 1
ATOM 699 O O . GLY A 1 87 ? 2.036 1.105 -10.861 1.00 92.50 87 GLY A O 1
ATOM 700 N N . VAL A 1 88 ? 3.420 -0.381 -11.754 1.00 93.06 88 VAL A N 1
ATOM 701 C CA . VAL A 1 88 ? 3.672 -1.067 -10.471 1.00 93.06 88 VAL A CA 1
ATOM 702 C C . VAL A 1 88 ? 4.250 -0.149 -9.391 1.00 93.06 88 VAL A C 1
ATOM 704 O O . VAL A 1 88 ? 3.885 -0.294 -8.228 1.00 93.06 88 VAL A O 1
ATOM 707 N N . LYS A 1 89 ? 5.087 0.833 -9.747 1.00 95.44 89 LYS A N 1
ATOM 708 C CA . LYS A 1 89 ? 5.682 1.761 -8.771 1.00 95.44 89 LYS A CA 1
ATOM 709 C C . LYS A 1 89 ? 4.669 2.762 -8.235 1.00 95.44 89 LYS A C 1
ATOM 711 O O . LYS A 1 89 ? 4.715 3.098 -7.057 1.00 95.44 89 LYS A O 1
ATOM 716 N N . ASP A 1 90 ? 3.734 3.186 -9.078 1.00 95.38 90 ASP A N 1
ATOM 717 C CA . ASP A 1 90 ? 2.601 4.016 -8.671 1.00 95.38 90 ASP A CA 1
ATOM 718 C C . ASP A 1 90 ? 1.755 3.284 -7.618 1.00 95.38 90 ASP A C 1
ATOM 720 O O . ASP A 1 90 ? 1.460 3.831 -6.556 1.00 95.38 90 ASP A O 1
ATOM 724 N N . HIS A 1 91 ? 1.456 2.002 -7.849 1.00 95.56 91 HIS A N 1
ATOM 725 C CA . HIS A 1 91 ? 0.770 1.173 -6.858 1.00 95.56 91 HIS A CA 1
ATOM 726 C C . HIS A 1 91 ? 1.592 0.996 -5.572 1.00 95.56 91 HIS A C 1
ATOM 728 O O . HIS A 1 91 ? 1.037 1.061 -4.477 1.00 95.56 91 HIS A O 1
ATOM 734 N N . CYS A 1 92 ? 2.914 0.823 -5.664 1.00 96.94 92 CYS A N 1
ATOM 735 C CA . CYS A 1 92 ? 3.779 0.788 -4.481 1.00 96.94 92 CYS A CA 1
ATOM 736 C C . CYS A 1 92 ? 3.737 2.100 -3.685 1.00 96.94 92 CYS A C 1
ATOM 738 O O . CYS A 1 92 ? 3.766 2.058 -2.457 1.00 96.94 92 CYS A O 1
ATOM 740 N N . THR A 1 93 ? 3.613 3.254 -4.347 1.00 97.50 93 THR A N 1
ATOM 741 C CA . THR A 1 93 ? 3.418 4.541 -3.664 1.00 97.50 93 THR A CA 1
ATOM 742 C C . THR A 1 93 ? 2.079 4.593 -2.933 1.00 97.50 93 THR A C 1
ATOM 744 O O . THR A 1 93 ? 2.049 4.973 -1.764 1.00 97.50 93 THR A O 1
ATOM 747 N N . ILE A 1 94 ? 0.993 4.133 -3.560 1.00 96.88 94 ILE A N 1
ATOM 748 C CA . ILE A 1 94 ? -0.327 4.050 -2.912 1.00 96.88 94 ILE A CA 1
ATOM 749 C C . ILE A 1 94 ? -0.287 3.100 -1.702 1.00 96.88 94 ILE A C 1
ATOM 751 O O . ILE A 1 94 ? -0.820 3.429 -0.645 1.00 96.88 94 ILE A O 1
ATOM 755 N N . LEU A 1 95 ? 0.378 1.945 -1.812 1.00 97.31 95 LEU A N 1
ATOM 756 C CA . LEU A 1 95 ? 0.560 1.032 -0.678 1.00 97.31 95 LEU A CA 1
ATOM 757 C C . LEU A 1 95 ? 1.388 1.653 0.445 1.00 97.31 95 LEU A C 1
ATOM 759 O O . LEU A 1 95 ? 1.013 1.531 1.610 1.00 97.31 95 LEU A O 1
ATOM 763 N N . SER A 1 96 ? 2.493 2.318 0.101 1.00 97.44 96 SER A N 1
ATOM 764 C CA . SER A 1 96 ? 3.324 3.033 1.070 1.00 97.44 96 SER A CA 1
ATOM 765 C C . SER A 1 96 ? 2.494 4.075 1.820 1.00 97.44 96 SER A C 1
ATOM 767 O O . SER A 1 96 ? 2.581 4.154 3.041 1.00 97.44 96 SER A O 1
ATOM 769 N N . PHE A 1 97 ? 1.627 4.811 1.119 1.00 97.19 97 PHE A N 1
ATOM 770 C CA . PHE A 1 97 ? 0.683 5.746 1.726 1.00 97.19 97 PHE A CA 1
ATOM 771 C C . PHE A 1 97 ? -0.301 5.050 2.676 1.00 97.19 97 PHE A C 1
ATOM 773 O O . PHE A 1 97 ? -0.342 5.374 3.863 1.00 97.19 97 PHE A O 1
ATOM 780 N N . LEU A 1 98 ? -1.046 4.054 2.187 1.00 96.38 98 LEU A N 1
ATOM 781 C CA . LEU A 1 98 ? -2.062 3.347 2.972 1.00 96.38 98 LEU A CA 1
ATOM 782 C C . LEU A 1 98 ? -1.488 2.734 4.251 1.00 96.38 98 LEU A C 1
ATOM 784 O O . LEU A 1 98 ? -2.127 2.802 5.296 1.00 96.38 98 LEU A O 1
ATOM 788 N N . LEU A 1 99 ? -0.280 2.169 4.176 1.00 96.12 99 LEU A N 1
ATOM 789 C CA . LEU A 1 99 ? 0.401 1.523 5.298 1.00 96.12 99 LEU A CA 1
ATOM 790 C C . LEU A 1 99 ? 1.106 2.501 6.253 1.00 96.12 99 LEU A C 1
ATOM 792 O O . LEU A 1 99 ? 1.433 2.091 7.367 1.00 96.12 99 LEU A O 1
ATOM 796 N N . ASN A 1 100 ? 1.260 3.780 5.897 1.00 93.81 100 ASN A N 1
ATOM 797 C CA . ASN A 1 100 ? 1.801 4.811 6.793 1.00 93.81 100 ASN A CA 1
ATOM 798 C C . ASN A 1 100 ? 0.736 5.672 7.497 1.00 93.81 100 ASN A C 1
ATOM 800 O O . ASN A 1 100 ? 1.091 6.453 8.380 1.00 93.81 100 ASN A O 1
ATOM 804 N N . LEU A 1 101 ? -0.556 5.515 7.188 1.00 91.94 101 LEU A N 1
ATOM 805 C CA . LEU A 1 101 ? -1.635 6.206 7.906 1.00 91.94 101 LEU A CA 1
ATOM 806 C C . LEU A 1 101 ? -1.523 6.034 9.444 1.00 91.94 101 LEU A C 1
ATOM 808 O O . LEU A 1 101 ? -1.217 4.948 9.944 1.00 91.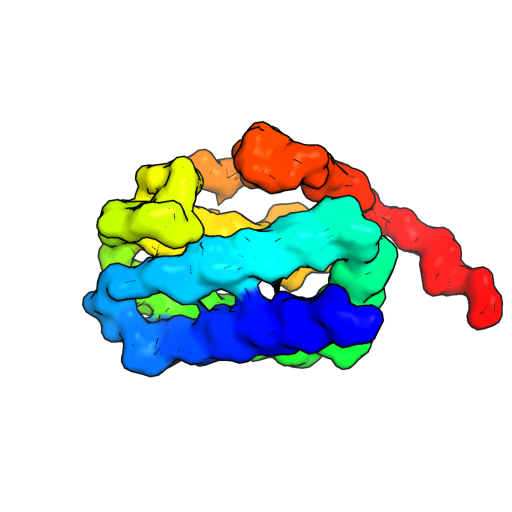94 101 LEU A O 1
ATOM 812 N N . PRO A 1 102 ? -1.744 7.107 10.227 1.00 89.00 102 PRO A N 1
ATOM 813 C CA . PRO A 1 102 ? -2.298 8.402 9.835 1.00 89.00 102 PRO A CA 1
ATOM 814 C C . PRO A 1 102 ? -1.222 9.394 9.357 1.00 89.00 102 PRO A C 1
ATOM 816 O O . PRO A 1 102 ? -1.536 10.538 9.049 1.00 89.00 102 PRO A O 1
ATOM 819 N N . SER A 1 103 ? 0.049 8.984 9.310 1.00 85.50 103 SER A N 1
ATOM 820 C CA . SER A 1 103 ? 1.139 9.829 8.833 1.00 85.50 103 SER A CA 1
ATOM 821 C C . SER A 1 103 ? 0.979 10.107 7.342 1.00 85.50 103 SER A C 1
ATOM 823 O O . SER A 1 103 ? 0.720 9.200 6.552 1.00 85.50 103 SER A O 1
ATOM 825 N N . SER A 1 104 ? 1.213 11.354 6.940 1.00 82.38 104 SER A N 1
ATOM 826 C CA . SER A 1 104 ? 1.364 11.722 5.530 1.00 82.38 104 SER A CA 1
ATOM 827 C C . SER A 1 104 ? 2.768 11.424 4.988 1.00 82.38 104 SER A C 1
ATOM 829 O O . SER A 1 104 ? 3.055 11.724 3.833 1.00 82.38 104 SER A O 1
ATOM 831 N N . ASN A 1 105 ? 3.657 10.839 5.799 1.00 89.69 105 ASN A N 1
ATOM 832 C CA . ASN A 1 105 ? 5.002 10.471 5.376 1.00 89.69 105 ASN A CA 1
ATOM 833 C C . ASN A 1 105 ? 5.001 9.090 4.703 1.00 89.69 105 ASN A C 1
ATOM 835 O O . ASN A 1 105 ? 4.935 8.068 5.383 1.00 89.69 105 ASN A O 1
ATOM 839 N N . TYR A 1 106 ? 5.092 9.073 3.375 1.00 94.94 106 TYR A N 1
ATOM 840 C CA . TYR A 1 106 ? 5.181 7.868 2.551 1.00 94.94 106 TYR A CA 1
ATOM 841 C C . TYR A 1 106 ? 6.242 8.036 1.457 1.00 94.94 106 TYR A C 1
ATOM 843 O O . TYR A 1 106 ? 6.709 9.140 1.176 1.00 94.94 106 TYR A O 1
ATOM 851 N N . THR A 1 107 ? 6.636 6.936 0.817 1.00 96.31 107 THR A N 1
ATOM 852 C CA . THR A 1 107 ? 7.630 6.963 -0.262 1.00 96.31 107 THR A CA 1
ATOM 853 C C . THR A 1 107 ? 6.962 7.081 -1.634 1.00 96.31 107 THR A C 1
ATOM 855 O O . THR A 1 107 ? 6.153 6.241 -2.034 1.00 96.31 107 THR A O 1
ATOM 858 N N . ASN A 1 108 ? 7.327 8.125 -2.381 1.00 95.19 108 ASN A N 1
ATOM 859 C CA . ASN A 1 108 ? 6.919 8.322 -3.771 1.00 95.19 108 ASN A CA 1
ATOM 860 C C . ASN A 1 108 ? 7.990 7.767 -4.729 1.00 95.19 108 ASN A C 1
ATOM 862 O O . ASN A 1 108 ? 9.151 8.168 -4.656 1.00 95.19 108 ASN A O 1
ATOM 866 N N . TYR A 1 109 ? 7.598 6.856 -5.626 1.00 95.19 109 TYR A N 1
ATOM 867 C CA . TYR A 1 109 ? 8.511 6.116 -6.506 1.00 95.19 109 TYR A CA 1
ATOM 868 C C . TYR A 1 109 ? 8.504 6.580 -7.974 1.00 95.19 109 TYR A C 1
ATOM 870 O O . TYR A 1 109 ? 9.365 6.152 -8.743 1.00 95.19 109 TYR A O 1
ATOM 878 N N . THR A 1 110 ? 7.549 7.421 -8.386 1.00 90.62 110 THR A N 1
ATOM 879 C CA . THR A 1 110 ? 7.353 7.827 -9.798 1.00 90.62 110 THR A CA 1
ATOM 880 C C . THR A 1 110 ? 7.203 9.332 -9.996 1.00 90.62 110 THR A C 1
ATOM 882 O O . THR A 1 110 ? 7.319 9.811 -11.119 1.00 90.62 110 THR A O 1
ATOM 885 N N . GLY A 1 111 ? 6.942 10.083 -8.923 1.00 86.62 111 GLY A N 1
ATOM 886 C CA . GLY A 1 111 ? 6.620 11.509 -8.965 1.00 86.62 111 GLY A CA 1
ATOM 887 C C . GLY A 1 111 ? 5.134 11.813 -9.191 1.00 86.62 111 GLY A C 1
ATOM 888 O O . GLY A 1 111 ? 4.729 12.947 -8.957 1.00 86.62 111 GLY A O 1
ATOM 889 N N . ASN A 1 112 ? 4.308 10.822 -9.550 1.00 89.00 112 ASN A N 1
ATOM 890 C CA . ASN A 1 112 ? 2.890 11.032 -9.885 1.00 89.00 112 ASN A CA 1
ATOM 891 C C . ASN A 1 112 ? 2.018 11.411 -8.676 1.00 89.00 112 ASN A C 1
ATOM 893 O O . ASN A 1 112 ? 1.009 12.090 -8.834 1.00 89.00 112 ASN A O 1
ATOM 897 N N . PHE A 1 113 ? 2.419 11.011 -7.466 1.00 93.31 113 PHE A N 1
ATOM 898 C CA . PHE A 1 113 ? 1.673 11.268 -6.229 1.00 93.31 113 PHE A CA 1
ATOM 899 C C . PHE A 1 113 ? 2.464 12.161 -5.275 1.00 93.31 113 PHE A C 1
ATOM 901 O O . PHE A 1 113 ? 3.005 11.709 -4.262 1.00 93.31 113 PHE A O 1
ATOM 908 N N . ASN A 1 114 ? 2.600 13.434 -5.640 1.00 88.31 114 ASN A N 1
ATOM 909 C CA . ASN A 1 114 ? 3.396 14.411 -4.893 1.00 88.31 114 ASN A CA 1
ATOM 910 C C . ASN A 1 114 ? 2.758 14.863 -3.563 1.00 88.31 114 ASN A C 1
ATOM 912 O O . ASN A 1 114 ? 3.437 15.527 -2.781 1.00 88.31 114 ASN A O 1
ATOM 916 N N . SER A 1 115 ? 1.503 14.494 -3.293 1.00 92.00 115 SER A N 1
ATOM 917 C CA . SER A 1 115 ? 0.822 14.789 -2.036 1.00 92.00 115 SER A CA 1
ATOM 918 C C . SER A 1 115 ? -0.168 13.687 -1.639 1.00 92.00 115 SER A C 1
ATOM 920 O O . SER A 1 115 ? -0.668 12.935 -2.485 1.00 92.00 115 SER A O 1
ATOM 922 N N . ALA A 1 116 ? -0.454 13.604 -0.337 1.00 93.94 116 ALA A N 1
ATOM 923 C CA . ALA A 1 116 ? -1.427 12.668 0.223 1.00 93.94 116 ALA A CA 1
ATOM 924 C C . ALA A 1 116 ? -2.846 12.936 -0.303 1.00 93.94 116 ALA A C 1
ATOM 926 O O . ALA A 1 116 ? -3.625 12.005 -0.489 1.00 93.94 116 ALA A O 1
ATOM 927 N N . GLU A 1 117 ? -3.174 14.200 -0.573 1.00 93.81 117 GLU A N 1
ATOM 928 C CA . GLU A 1 117 ? -4.475 14.637 -1.079 1.00 93.81 117 GLU A CA 1
ATOM 929 C C . GLU A 1 117 ? -4.783 14.016 -2.444 1.00 93.81 117 GLU A C 1
ATOM 931 O O . GLU A 1 117 ? -5.875 13.482 -2.615 1.00 93.81 117 GLU A O 1
ATOM 936 N N . ILE A 1 118 ? -3.810 13.984 -3.364 1.00 94.69 118 ILE A N 1
ATOM 937 C CA . ILE A 1 118 ? -3.982 13.352 -4.685 1.00 94.69 118 ILE A CA 1
ATOM 938 C C . ILE A 1 118 ? -4.297 11.860 -4.537 1.00 94.69 118 ILE A C 1
ATOM 940 O O . ILE A 1 118 ? -5.158 11.326 -5.236 1.00 94.69 118 ILE A O 1
ATOM 944 N N . ILE A 1 119 ? -3.616 11.171 -3.614 1.00 96.12 119 ILE A N 1
ATOM 945 C CA . ILE A 1 119 ? -3.870 9.747 -3.365 1.00 96.12 119 ILE A CA 1
ATOM 946 C C . ILE A 1 119 ? -5.267 9.558 -2.762 1.00 96.12 119 ILE A C 1
ATOM 948 O O . ILE A 1 119 ? -5.994 8.658 -3.177 1.00 96.12 119 ILE A O 1
ATOM 952 N N . CYS A 1 120 ? -5.669 10.407 -1.814 1.00 95.62 120 CYS A N 1
ATOM 953 C CA . CYS A 1 120 ? -7.005 10.366 -1.224 1.00 95.62 120 CYS A CA 1
ATOM 954 C C . CYS A 1 120 ? -8.113 10.599 -2.259 1.00 95.62 120 CYS A C 1
ATOM 956 O O . CYS A 1 120 ? -9.092 9.858 -2.242 1.00 95.62 120 CYS A O 1
ATOM 958 N N . GLU A 1 121 ? -7.970 11.584 -3.150 1.00 95.75 121 GLU A N 1
ATOM 959 C CA . GLU A 1 121 ? -8.929 11.854 -4.232 1.00 95.75 121 GLU A CA 1
ATOM 960 C C . GLU A 1 121 ? -9.057 10.645 -5.161 1.00 95.75 121 GLU A C 1
ATOM 962 O O . GLU A 1 121 ? -10.160 10.133 -5.361 1.00 95.75 121 GLU A O 1
ATOM 967 N N . LEU A 1 122 ? -7.923 10.105 -5.621 1.00 95.75 122 LEU A N 1
ATOM 968 C CA . LEU A 1 122 ? -7.891 8.900 -6.447 1.00 95.75 122 LEU A CA 1
ATOM 969 C C . LEU A 1 122 ? -8.597 7.717 -5.767 1.00 95.75 122 LEU A C 1
ATOM 971 O O . LEU A 1 122 ? -9.406 7.020 -6.381 1.00 95.75 122 LEU A O 1
ATOM 975 N N . LEU A 1 123 ? -8.279 7.454 -4.499 1.00 95.31 123 LEU A N 1
ATOM 976 C CA . LEU A 1 123 ? -8.856 6.329 -3.769 1.00 95.31 123 LEU A CA 1
ATOM 977 C C . LEU A 1 123 ? -10.332 6.546 -3.443 1.00 95.31 123 LEU A C 1
ATOM 979 O O . LEU A 1 123 ? -11.079 5.566 -3.394 1.00 95.31 123 LEU A O 1
ATOM 983 N N . GLN A 1 124 ? -10.768 7.789 -3.249 1.00 95.62 124 GLN A N 1
ATOM 984 C CA . GLN A 1 124 ? -12.177 8.116 -3.076 1.00 95.62 124 GLN A CA 1
ATOM 985 C C . GLN A 1 124 ? -12.959 7.812 -4.353 1.00 95.62 124 GLN A C 1
ATOM 987 O O . GLN A 1 124 ? -13.991 7.147 -4.276 1.00 95.62 124 GLN A O 1
ATOM 992 N N . GLU A 1 125 ? -12.459 8.229 -5.516 1.00 94.62 125 GLU A N 1
ATOM 993 C CA . GLU A 1 125 ? -13.081 7.918 -6.807 1.00 94.62 125 GLU A CA 1
ATOM 994 C C . GLU A 1 125 ? -13.112 6.410 -7.074 1.00 94.62 125 GLU A C 1
ATOM 996 O O . GLU A 1 125 ? -14.121 5.871 -7.530 1.00 94.62 125 GLU A O 1
ATOM 1001 N N . TRP A 1 126 ? -12.026 5.707 -6.748 1.00 92.69 126 TRP A N 1
ATOM 1002 C CA . TRP A 1 126 ? -11.886 4.290 -7.069 1.00 92.69 126 TRP A CA 1
ATOM 1003 C C . TRP A 1 126 ? -12.608 3.345 -6.094 1.00 92.69 126 TRP A C 1
ATOM 1005 O O . TRP A 1 126 ? -13.227 2.369 -6.516 1.00 92.69 126 TRP A O 1
ATOM 1015 N N . SER A 1 127 ? -12.540 3.607 -4.785 1.00 92.31 127 SER A N 1
ATOM 1016 C CA . SER A 1 127 ? -13.094 2.727 -3.737 1.00 92.31 127 SER A CA 1
ATOM 1017 C C . SER A 1 127 ? -14.412 3.232 -3.133 1.00 92.31 127 SER A C 1
ATOM 1019 O O . SER A 1 127 ? -15.172 2.456 -2.535 1.00 92.31 127 SER A O 1
ATOM 1021 N N . GLY A 1 128 ? -14.711 4.523 -3.298 1.00 93.69 128 GLY A N 1
ATOM 1022 C CA . GLY A 1 128 ? -15.837 5.204 -2.662 1.00 93.69 128 GLY A CA 1
ATOM 1023 C C . GLY A 1 128 ? -15.611 5.570 -1.191 1.00 93.69 128 GLY A C 1
ATOM 1024 O O . GLY A 1 128 ? -16.578 5.925 -0.524 1.00 93.69 128 GLY A O 1
ATOM 1025 N N . PHE A 1 129 ? -14.384 5.456 -0.666 1.00 93.44 129 PHE A N 1
ATOM 1026 C CA . PHE A 1 129 ? -14.044 5.822 0.713 1.00 93.44 129 PHE A CA 1
ATOM 1027 C C . PHE A 1 129 ? -13.056 6.991 0.764 1.00 93.44 129 PHE A C 1
ATOM 1029 O O . PHE A 1 129 ? -12.053 7.001 0.053 1.00 93.44 129 PHE A O 1
ATOM 1036 N N . ASP A 1 130 ? -13.326 7.964 1.636 1.00 93.94 130 ASP A N 1
ATOM 1037 C CA . ASP A 1 130 ? -12.476 9.138 1.817 1.00 93.94 130 ASP A CA 1
ATOM 1038 C C . ASP A 1 130 ? -11.392 8.896 2.880 1.00 93.94 130 ASP A C 1
ATOM 1040 O O . ASP A 1 130 ? -11.625 8.988 4.089 1.00 93.94 130 ASP A O 1
ATOM 1044 N N . PHE A 1 131 ? -10.169 8.632 2.418 1.00 92.62 131 PHE A N 1
ATOM 1045 C CA . PHE A 1 131 ? -9.009 8.388 3.276 1.00 92.62 131 PHE A CA 1
ATOM 1046 C C . PHE A 1 131 ? -8.519 9.625 4.040 1.00 92.62 131 PHE A C 1
ATOM 1048 O O . PHE A 1 131 ? -7.737 9.472 4.981 1.00 92.62 131 PHE A O 1
ATOM 1055 N N . ARG A 1 132 ? -9.017 10.836 3.746 1.00 91.88 132 ARG A N 1
ATOM 1056 C CA . ARG A 1 132 ? -8.712 12.029 4.559 1.00 91.88 132 ARG A CA 1
ATOM 1057 C C . ARG A 1 132 ? -9.210 11.876 5.995 1.00 91.88 132 ARG A C 1
ATOM 1059 O O . ARG A 1 132 ? -8.580 12.382 6.920 1.00 91.88 132 ARG A O 1
ATOM 1066 N N . LEU A 1 133 ? -10.263 11.081 6.202 1.00 89.31 133 LEU A N 1
ATOM 1067 C CA . LEU A 1 133 ? -10.759 10.693 7.528 1.00 89.31 133 LEU A CA 1
ATOM 1068 C C . LEU A 1 133 ? -9.732 9.882 8.336 1.00 89.31 133 LEU A C 1
ATOM 1070 O O . LEU A 1 133 ? -9.824 9.793 9.562 1.00 89.31 133 LEU A O 1
ATOM 1074 N N . LEU A 1 134 ? -8.756 9.265 7.665 1.00 88.81 134 LEU A N 1
ATOM 1075 C CA . LEU A 1 134 ? -7.689 8.481 8.281 1.00 88.81 134 LEU A CA 1
ATOM 1076 C C . LEU A 1 134 ? -6.401 9.280 8.525 1.00 88.81 134 LEU A C 1
ATOM 1078 O O . LEU A 1 134 ? -5.559 8.814 9.286 1.00 88.81 134 LEU A O 1
ATOM 1082 N N . LEU A 1 135 ? -6.270 10.482 7.954 1.00 85.31 135 LEU A N 1
ATOM 1083 C CA . LEU A 1 135 ? -5.112 11.370 8.144 1.00 85.31 135 LEU A CA 1
ATOM 1084 C C . LEU A 1 135 ? -5.161 12.159 9.456 1.00 85.31 135 LEU A C 1
ATOM 1086 O O . LEU A 1 135 ? -4.148 12.675 9.920 1.00 85.31 135 LEU A O 1
ATOM 1090 N N . THR A 1 136 ? -6.329 12.260 10.084 1.00 71.81 136 THR A N 1
ATOM 1091 C CA . THR A 1 136 ? -6.448 12.929 11.376 1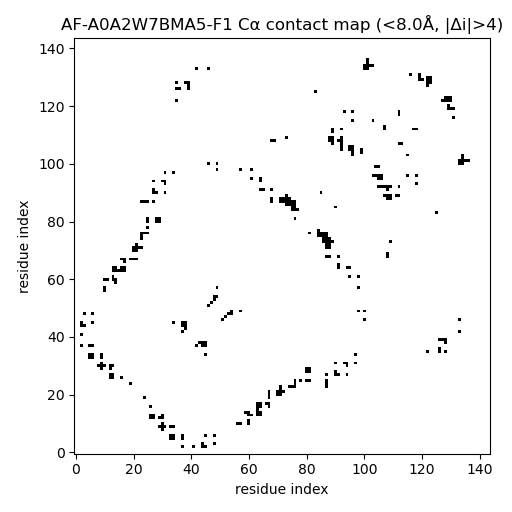.00 71.81 136 THR A CA 1
ATOM 1092 C C . THR A 1 136 ? -5.962 12.003 12.487 1.00 71.81 136 THR A C 1
ATOM 1094 O O . THR A 1 136 ? -6.499 10.918 12.723 1.00 71.81 136 THR A O 1
ATOM 1097 N N . SER A 1 137 ? -4.945 12.419 13.229 1.00 58.06 137 SER A N 1
ATOM 1098 C CA . SER A 1 137 ? -4.652 11.821 14.529 1.00 58.06 137 SER A CA 1
ATOM 1099 C C . SER A 1 137 ? -5.775 12.217 15.487 1.00 58.06 137 SER A C 1
ATOM 1101 O O . SER A 1 137 ? -5.643 13.229 16.161 1.00 58.06 137 SER A O 1
ATOM 1103 N N . SER A 1 138 ? -6.900 11.496 15.534 1.00 48.00 138 SER A N 1
ATOM 1104 C CA . SER A 1 138 ? -7.824 11.661 16.663 1.00 48.00 138 SER A CA 1
ATOM 1105 C C . SER A 1 138 ? -7.170 11.039 17.898 1.00 48.00 138 SER A C 1
ATOM 1107 O O . SER A 1 138 ? -6.984 9.820 17.913 1.00 48.00 138 SER A O 1
ATOM 1109 N N . PRO A 1 139 ? -6.833 11.825 18.938 1.00 43.81 139 PRO A N 1
ATOM 1110 C CA . PRO A 1 139 ? -6.279 11.313 20.192 1.00 43.81 139 PRO A CA 1
ATOM 1111 C C . PRO A 1 139 ? -7.321 10.568 21.047 1.00 43.81 139 PRO A C 1
ATOM 1113 O O . PRO A 1 139 ? -6.998 10.074 22.121 1.00 43.81 139 PRO A O 1
ATOM 1116 N N . GLU A 1 140 ? -8.577 10.489 20.602 1.00 41.88 140 GLU A N 1
ATOM 1117 C CA . GLU A 1 140 ? -9.717 10.081 21.436 1.00 41.88 140 GLU A CA 1
ATOM 1118 C C . GLU A 1 140 ? -9.918 8.563 21.576 1.00 41.88 140 GLU A C 1
ATOM 1120 O O . GLU A 1 140 ? -10.865 8.131 22.220 1.00 41.88 140 GLU A O 1
ATOM 1125 N N . LEU A 1 141 ? -9.016 7.728 21.050 1.00 43.97 141 LEU A N 1
ATOM 1126 C CA . LEU A 1 141 ? -9.058 6.272 21.279 1.00 43.97 141 LEU A CA 1
ATOM 1127 C C . LEU A 1 141 ? -8.236 5.814 22.500 1.00 43.97 141 LEU A C 1
ATOM 1129 O O . LEU A 1 141 ? -7.915 4.634 22.615 1.00 43.97 141 LEU A O 1
ATOM 1133 N N . ILE A 1 142 ? -7.926 6.718 23.438 1.00 42.88 142 ILE A N 1
ATOM 1134 C CA . ILE A 1 142 ? -7.426 6.361 24.776 1.00 42.88 142 ILE A CA 1
ATOM 1135 C C . ILE A 1 142 ? -8.418 6.849 25.836 1.00 42.88 142 ILE A C 1
ATOM 1137 O O . ILE A 1 142 ? -8.195 7.846 26.512 1.00 42.88 142 ILE A O 1
ATOM 1141 N N . SER A 1 143 ? -9.540 6.155 25.980 1.00 37.72 143 SER A N 1
ATOM 1142 C CA . SER A 1 143 ? -10.085 5.801 27.297 1.00 37.72 143 SER A CA 1
ATOM 1143 C C . SER A 1 143 ? -11.278 4.875 27.113 1.00 37.72 143 SER A C 1
ATOM 1145 O O . SER A 1 143 ? -12.294 5.309 26.593 1.00 37.72 143 SER A O 1
ATOM 1147 N N . TYR A 1 144 ? -11.125 3.615 27.518 1.00 37.69 144 TYR A N 1
ATOM 1148 C CA . TYR A 1 144 ? -12.108 2.819 28.260 1.00 37.69 144 TYR A CA 1
ATOM 1149 C C . TYR A 1 144 ? -11.370 1.663 28.933 1.00 37.69 144 TYR A C 1
ATOM 1151 O O . TYR A 1 144 ? -10.546 1.017 28.247 1.00 37.69 144 TYR A O 1
#

Solvent-accessible surface area (backbone atoms only — not comparable to full-atom values): 8049 Å² total; per-residue (Å²): 125,62,55,66,55,41,49,53,48,24,39,51,40,34,44,52,35,62,80,47,56,63,51,88,60,63,50,51,47,52,25,46,52,40,52,49,51,32,43,61,77,40,45,69,57,44,52,42,40,54,69,65,77,37,35,69,55,46,52,53,18,50,50,23,39,50,57,26,51,72,55,35,73,68,45,65,52,90,49,94,85,38,86,82,71,49,25,45,23,52,34,38,22,53,46,34,37,67,70,32,56,43,48,82,70,52,60,70,70,74,69,85,61,85,44,65,64,60,52,28,52,53,41,23,74,73,72,70,35,68,50,66,75,49,48,56,82,72,77,78,87,77,79,134

Secondary structure (DSSP, 8-state):
-HHHHHHHHHHHHHHHGGGGTTS--SHHHHHHHHHHHHHHHHHHHHHHIIIIISHHHHHHHHHHHHHHHHHS---B--STT-TT--BHHHHHHHHHHHHHTT------SSSS--SHHHHHHHHHHHHS--THHHHS--GGG---

Sequence (144 aa):
MDAEKNFLNALKLCNSLVDVKREPSSIPCQAIKLLCGIAKEEYLAFRYYQQIQYSSKVKEALVAIDEYARSCDNWRIYNQDCSLGFGVKDHCTILSFLLNLPSSNYTNYTGNFNSAEIICELLQEWSGFDFRLLLTSSPELISY

Foldseek 3Di:
DVLLVLLVVLLVLLLCLLVQAAHFDCSLVSSLLSLLVSCVPPVVVSCCCLPPVPVVSLVSSLVSLVRRLVRYDQDFDPDPSHPLRGGSQQSSQLSQCSSPWLDFDGDRRDCPDPGPVVSQVSSCVVSVDRCPVGVDPPVPPPDD

Mean predicted aligned error: 5.05 Å

pLDDT: mean 89.02, std 13.12, range [37.69, 98.12]